Protein AF-W6RTN1-F1 (afdb_monomer_lite)

Sequence (78 aa):
MTEAEKVAQARSLLDTPLFHVLWDEMEKAAIDACIFADPKDDEKRHAYAAEARAIKNFRSKLKALVSEANTQRKGAPA

Structure (mmCIF, N/CA/C/O backbone):
data_AF-W6RTN1-F1
#
_entry.id   AF-W6RTN1-F1
#
loop_
_atom_site.group_PDB
_atom_site.id
_atom_site.type_symbol
_atom_site.label_atom_id
_atom_site.label_alt_id
_atom_site.label_comp_id
_atom_site.label_asym_id
_atom_site.label_entity_id
_atom_site.label_seq_id
_atom_site.pdbx_PDB_ins_code
_atom_site.Cartn_x
_atom_site.Cartn_y
_atom_site.Cartn_z
_atom_site.occupancy
_atom_site.B_iso_or_equiv
_atom_site.auth_seq_id
_atom_site.auth_comp_id
_atom_site.auth_asym_id
_atom_site.auth_atom_id
_atom_site.pdbx_PDB_model_num
ATOM 1 N N . MET A 1 1 ? -14.392 15.302 8.236 1.00 81.12 1 MET A N 1
ATOM 2 C CA . MET A 1 1 ? -14.270 13.947 8.800 1.00 81.12 1 MET A CA 1
ATOM 3 C C . MET A 1 1 ? -13.777 14.085 10.227 1.00 81.12 1 MET A C 1
ATOM 5 O O . MET A 1 1 ? -12.730 14.689 10.429 1.00 81.12 1 MET A O 1
ATOM 9 N N . THR A 1 2 ? -14.547 13.616 11.200 1.00 95.06 2 THR A N 1
ATOM 10 C CA . THR A 1 2 ? -14.135 13.539 12.608 1.00 95.06 2 THR A CA 1
ATOM 11 C C . THR A 1 2 ? -13.035 12.485 12.782 1.00 95.06 2 THR A C 1
ATOM 13 O O . THR A 1 2 ? -12.870 11.608 11.931 1.00 95.06 2 THR A O 1
ATOM 16 N N . GLU A 1 3 ? -12.281 12.524 13.885 1.00 92.50 3 GLU A N 1
ATOM 17 C CA . GLU A 1 3 ? -11.267 11.488 14.151 1.00 92.50 3 GLU A CA 1
ATOM 18 C C . GLU A 1 3 ? -11.899 10.091 14.282 1.00 92.50 3 GLU A C 1
ATOM 20 O O . GLU A 1 3 ? -11.340 9.108 13.798 1.00 92.50 3 GLU A O 1
ATOM 25 N N . ALA A 1 4 ? -13.114 9.996 14.833 1.00 92.50 4 ALA A N 1
ATOM 26 C CA . ALA A 1 4 ? 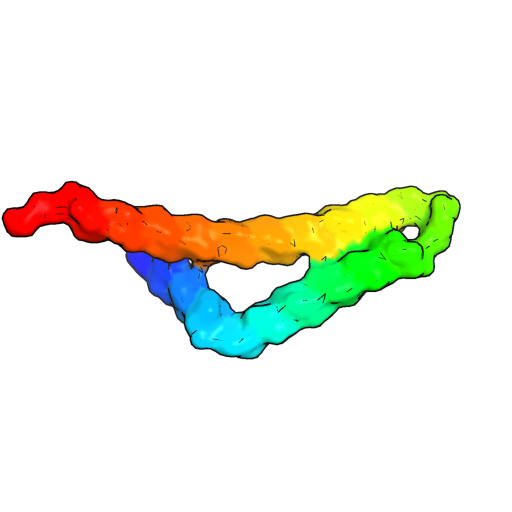-13.853 8.737 14.905 1.00 92.50 4 ALA A CA 1
ATOM 27 C C . ALA A 1 4 ? -14.219 8.196 13.510 1.00 92.50 4 ALA A C 1
ATOM 29 O O . ALA A 1 4 ? -14.010 7.014 13.235 1.00 92.50 4 ALA A O 1
ATOM 30 N N . GLU A 1 5 ? -14.707 9.057 12.610 1.00 96.19 5 GLU A N 1
ATOM 31 C CA . GLU A 1 5 ? -15.002 8.687 11.218 1.00 96.19 5 GLU A CA 1
ATOM 32 C C . GLU A 1 5 ? -13.735 8.265 10.465 1.00 96.19 5 GLU A C 1
ATOM 34 O O . GLU A 1 5 ? -13.748 7.282 9.727 1.00 96.19 5 GLU A O 1
ATOM 39 N N . LYS A 1 6 ? -12.619 8.963 10.691 1.00 96.12 6 LYS A N 1
ATOM 40 C CA . LYS A 1 6 ? -11.320 8.664 10.076 1.00 96.12 6 LYS A CA 1
ATOM 41 C C . LYS A 1 6 ? -10.794 7.292 10.480 1.00 96.12 6 LYS A C 1
ATOM 43 O O . LYS A 1 6 ? -10.351 6.530 9.624 1.00 96.12 6 LYS A O 1
ATOM 48 N N . VAL A 1 7 ? -10.873 6.958 11.766 1.00 96.69 7 VAL A N 1
ATOM 49 C CA . VAL A 1 7 ? -10.493 5.635 12.282 1.00 96.69 7 VAL A CA 1
ATOM 50 C C . VAL A 1 7 ? -11.426 4.552 11.741 1.00 96.69 7 VAL A C 1
ATOM 52 O O . VAL A 1 7 ? -10.949 3.487 11.352 1.00 96.69 7 VAL A O 1
ATOM 55 N N . ALA A 1 8 ? -12.736 4.814 11.678 1.00 96.62 8 ALA A N 1
ATOM 56 C CA . ALA A 1 8 ? -13.710 3.869 11.135 1.00 96.62 8 ALA A CA 1
ATOM 57 C C . ALA A 1 8 ? -13.447 3.565 9.651 1.00 96.62 8 ALA A C 1
ATOM 59 O O . ALA A 1 8 ? -13.426 2.401 9.256 1.00 96.62 8 ALA A O 1
ATOM 60 N N . GLN A 1 9 ? -13.170 4.589 8.840 1.00 97.62 9 GLN A N 1
ATOM 61 C CA . GLN A 1 9 ? -12.822 4.405 7.431 1.00 97.62 9 GLN A CA 1
ATOM 62 C C . GLN A 1 9 ? -11.471 3.702 7.262 1.00 97.62 9 GLN A C 1
ATOM 64 O O . GLN A 1 9 ? -11.368 2.778 6.459 1.00 97.62 9 GLN A O 1
ATOM 69 N N . ALA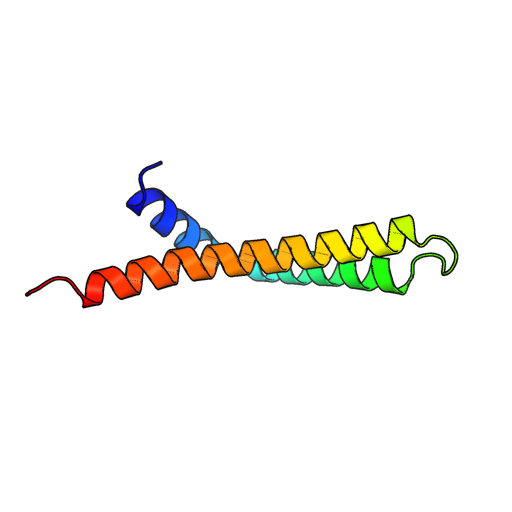 A 1 10 ? -10.452 4.064 8.050 1.00 97.62 10 ALA A N 1
ATOM 70 C CA . ALA A 1 10 ? -9.163 3.372 8.024 1.00 97.62 10 ALA A CA 1
ATOM 71 C C . ALA A 1 10 ? -9.302 1.883 8.377 1.00 97.62 10 ALA A C 1
ATOM 73 O O . ALA A 1 10 ? -8.670 1.040 7.742 1.00 97.62 10 ALA A O 1
ATOM 74 N N . ARG A 1 11 ? -10.160 1.552 9.350 1.00 96.94 11 ARG A N 1
ATOM 75 C CA . ARG A 1 11 ? -10.477 0.168 9.708 1.00 96.94 11 ARG A CA 1
ATOM 76 C C . ARG A 1 11 ? -11.216 -0.552 8.577 1.00 96.94 11 ARG A C 1
ATOM 78 O O . A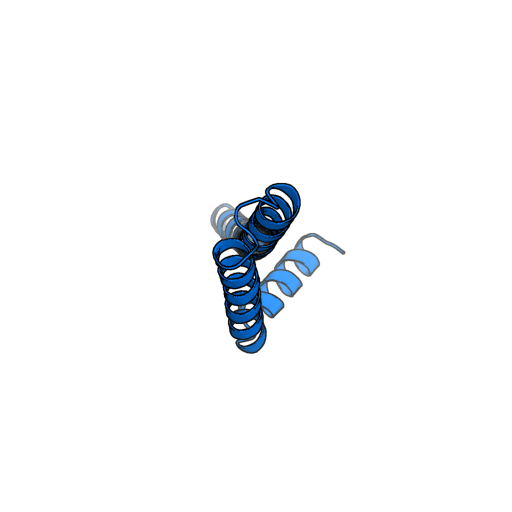RG A 1 11 ? -10.799 -1.638 8.217 1.00 96.94 11 ARG A O 1
ATOM 85 N N . SER A 1 12 ? -12.203 0.081 7.942 1.00 97.81 12 SER A N 1
ATOM 86 C CA . SER A 1 12 ? -12.902 -0.487 6.775 1.00 97.81 12 SER A CA 1
ATOM 87 C C . SER A 1 12 ? -11.947 -0.851 5.627 1.00 97.81 12 SER A C 1
ATOM 89 O O . SER A 1 12 ? -12.033 -1.943 5.063 1.00 97.81 12 SER A O 1
ATOM 91 N N . LEU A 1 13 ? -10.975 0.020 5.326 1.00 97.75 13 LEU A N 1
ATOM 92 C CA . LEU A 1 13 ? -9.949 -0.265 4.317 1.00 97.75 13 LEU A CA 1
ATOM 93 C C . LEU A 1 13 ? -9.058 -1.452 4.710 1.00 97.75 13 LEU A C 1
ATOM 95 O O . LEU A 1 13 ? -8.676 -2.236 3.848 1.00 97.75 13 LEU A O 1
ATOM 99 N N . LEU A 1 14 ? -8.716 -1.580 5.995 1.00 97.62 14 LEU A N 1
ATOM 100 C CA . LEU A 1 14 ? -7.894 -2.680 6.510 1.00 97.62 14 LEU A CA 1
ATOM 101 C C . LEU A 1 14 ? -8.665 -3.997 6.661 1.00 97.62 14 LEU A C 1
ATOM 103 O O . LEU A 1 14 ? -8.048 -5.048 6.589 1.00 97.62 14 LEU A O 1
ATOM 107 N N . ASP A 1 15 ? -9.978 -3.955 6.864 1.00 97.38 15 ASP A N 1
ATOM 108 C CA . ASP A 1 15 ? -10.811 -5.152 7.028 1.00 97.38 15 ASP A CA 1
ATOM 109 C C . ASP A 1 15 ? -11.271 -5.726 5.675 1.00 97.38 15 ASP A C 1
ATOM 111 O O . ASP A 1 15 ? -11.799 -6.834 5.612 1.00 97.38 15 ASP A O 1
ATOM 115 N N . THR A 1 16 ? -11.066 -4.989 4.579 1.00 98.12 16 THR A N 1
ATOM 116 C CA . THR A 1 16 ? -11.451 -5.398 3.223 1.00 98.12 16 THR A CA 1
ATOM 117 C C . THR A 1 16 ? -10.301 -6.157 2.539 1.00 98.12 16 THR A C 1
ATOM 119 O O . THR A 1 16 ? -9.300 -5.536 2.165 1.00 98.12 16 THR A O 1
ATOM 122 N N . PRO A 1 17 ? -10.432 -7.475 2.271 1.00 97.75 17 PRO A N 1
ATOM 123 C CA . PRO A 1 17 ? -9.334 -8.288 1.735 1.00 97.75 17 PRO A CA 1
ATOM 124 C C . PRO A 1 17 ? -8.803 -7.821 0.377 1.00 97.75 17 PRO A C 1
ATOM 126 O O . PRO A 1 17 ? -7.605 -7.915 0.121 1.00 97.75 17 PRO A O 1
ATOM 129 N N . LEU A 1 18 ? -9.675 -7.273 -0.477 1.00 98.12 18 LEU A N 1
ATOM 130 C CA . LEU A 1 18 ? -9.285 -6.766 -1.793 1.00 98.12 18 LEU A CA 1
ATOM 131 C C . LEU A 1 18 ? -8.203 -5.683 -1.694 1.00 98.12 18 LEU A C 1
ATOM 133 O O . LEU A 1 18 ? -7.273 -5.691 -2.492 1.00 98.12 18 LEU A O 1
ATOM 137 N N . PHE A 1 19 ? -8.267 -4.784 -0.706 1.00 97.75 19 PHE A N 1
ATOM 138 C CA . PHE A 1 19 ? -7.245 -3.742 -0.576 1.00 97.75 19 PHE A CA 1
ATOM 139 C C . PHE A 1 19 ? -5.875 -4.309 -0.205 1.00 97.75 19 PHE A C 1
ATOM 141 O O . PHE A 1 19 ? -4.867 -3.760 -0.637 1.00 97.75 19 PHE A O 1
ATOM 148 N N . HIS A 1 20 ? -5.807 -5.427 0.525 1.00 97.06 20 HIS A N 1
ATOM 149 C CA . HIS A 1 20 ? -4.535 -6.109 0.764 1.00 97.06 20 HIS A CA 1
ATOM 150 C C . HIS A 1 20 ? -3.929 -6.659 -0.520 1.00 97.06 20 HIS A C 1
ATOM 152 O O . HIS A 1 20 ? -2.757 -6.403 -0.771 1.00 97.06 20 HIS A O 1
ATOM 158 N N . VAL A 1 21 ? -4.740 -7.337 -1.335 1.00 98.25 21 VAL A N 1
ATOM 159 C CA . VAL A 1 21 ? -4.303 -7.853 -2.638 1.00 98.25 21 VAL A CA 1
ATOM 160 C C . VAL A 1 21 ? -3.811 -6.708 -3.519 1.00 98.25 21 VAL A C 1
ATOM 162 O O . VAL A 1 21 ? -2.695 -6.766 -4.019 1.00 98.25 21 VAL A O 1
ATOM 165 N N . LEU A 1 22 ? -4.584 -5.623 -3.623 1.00 98.38 22 LEU A N 1
ATOM 166 C CA . LEU A 1 22 ? -4.214 -4.469 -4.442 1.00 98.38 22 LEU A CA 1
ATOM 167 C C . LEU A 1 22 ? -2.924 -3.792 -3.963 1.00 98.38 22 LEU A C 1
ATOM 169 O O . LEU A 1 22 ? -2.076 -3.457 -4.785 1.00 98.38 22 LEU A O 1
ATOM 173 N N . TRP A 1 23 ? -2.733 -3.592 -2.653 1.00 97.94 23 TRP A N 1
ATOM 174 C CA . TRP A 1 23 ? -1.478 -3.022 -2.151 1.00 97.94 23 TRP A CA 1
ATOM 175 C C . TRP A 1 23 ? -0.280 -3.925 -2.438 1.00 97.94 23 TRP A C 1
ATOM 177 O O . TRP A 1 23 ? 0.761 -3.410 -2.836 1.00 97.94 23 TRP A O 1
ATOM 187 N N . ASP A 1 24 ? -0.427 -5.238 -2.261 1.00 98.19 24 ASP A N 1
ATOM 188 C CA . ASP A 1 24 ? 0.650 -6.198 -2.502 1.00 98.19 24 ASP A CA 1
ATOM 189 C C . ASP A 1 24 ? 0.991 -6.277 -4.009 1.00 98.19 24 ASP A C 1
ATOM 191 O O . ASP A 1 24 ? 2.167 -6.282 -4.375 1.00 98.19 24 ASP A O 1
ATOM 195 N N . GLU A 1 25 ? -0.012 -6.258 -4.897 1.00 98.50 25 GLU A N 1
ATOM 196 C CA . GLU A 1 25 ? 0.167 -6.210 -6.357 1.00 98.50 25 GLU A CA 1
ATOM 197 C C . GLU A 1 25 ? 0.861 -4.922 -6.814 1.00 98.50 25 GLU A C 1
ATOM 199 O O . GLU A 1 25 ? 1.815 -4.975 -7.592 1.00 98.50 25 GLU A O 1
ATOM 204 N N . MET A 1 26 ? 0.421 -3.765 -6.309 1.00 98.56 26 MET A N 1
ATOM 205 C CA . MET A 1 26 ? 1.019 -2.471 -6.645 1.00 98.56 26 MET A CA 1
ATOM 206 C C . MET A 1 26 ? 2.455 -2.353 -6.122 1.00 98.56 26 MET A C 1
ATOM 208 O O . MET A 1 26 ? 3.339 -1.898 -6.846 1.00 98.56 26 MET A O 1
ATOM 212 N N . GLU A 1 27 ? 2.710 -2.773 -4.878 1.00 98.44 27 GLU A N 1
ATOM 213 C CA . GLU A 1 27 ? 4.054 -2.747 -4.292 1.00 98.44 27 GLU A CA 1
ATOM 214 C C . GLU A 1 27 ? 4.995 -3.661 -5.083 1.00 98.44 27 GLU A C 1
ATOM 216 O O . GLU A 1 27 ? 6.101 -3.249 -5.437 1.00 98.44 27 GLU A O 1
ATOM 221 N N . LYS A 1 28 ? 4.532 -4.865 -5.441 1.00 98.50 28 LYS A N 1
ATOM 222 C CA . LYS A 1 28 ? 5.283 -5.786 -6.294 1.00 98.50 28 LYS A CA 1
ATOM 223 C C . LYS A 1 28 ? 5.577 -5.185 -7.667 1.00 98.50 28 LYS A C 1
ATOM 225 O O . LYS A 1 28 ? 6.723 -5.245 -8.103 1.00 98.50 28 LYS A O 1
ATOM 230 N N . ALA A 1 29 ? 4.588 -4.585 -8.324 1.00 98.69 29 ALA A N 1
ATOM 231 C CA . ALA A 1 29 ? 4.773 -3.970 -9.635 1.00 98.69 29 ALA A CA 1
ATOM 232 C C . ALA A 1 29 ? 5.813 -2.837 -9.598 1.00 98.69 29 ALA A C 1
ATOM 234 O O . ALA A 1 29 ? 6.689 -2.787 -10.460 1.00 98.69 29 ALA A O 1
ATOM 235 N N . ALA A 1 30 ? 5.770 -1.971 -8.580 1.00 98.62 30 ALA A N 1
ATOM 236 C CA . ALA A 1 30 ? 6.744 -0.894 -8.410 1.00 98.62 30 ALA A CA 1
ATOM 237 C C . ALA A 1 30 ? 8.158 -1.431 -8.123 1.00 98.62 30 ALA A C 1
ATOM 239 O O . ALA A 1 30 ? 9.139 -0.933 -8.675 1.00 98.62 30 ALA A O 1
ATOM 240 N N . ILE A 1 31 ? 8.285 -2.475 -7.297 1.00 98.50 31 ILE A N 1
ATOM 241 C CA . ILE A 1 31 ? 9.576 -3.123 -7.024 1.00 98.50 31 ILE A CA 1
ATOM 242 C C . ILE A 1 31 ? 10.141 -3.763 -8.294 1.00 98.50 31 ILE A C 1
ATOM 244 O O . ILE A 1 31 ? 11.299 -3.520 -8.632 1.00 98.50 31 ILE A O 1
ATOM 248 N N . ASP A 1 32 ? 9.330 -4.536 -9.016 1.00 98.62 32 ASP A N 1
ATOM 249 C CA . ASP A 1 32 ? 9.746 -5.192 -10.255 1.00 98.62 32 ASP A CA 1
ATOM 250 C C . ASP A 1 32 ? 10.169 -4.133 -11.293 1.00 98.62 32 ASP A C 1
ATOM 252 O O . ASP A 1 32 ? 11.247 -4.231 -11.880 1.00 98.62 32 ASP A O 1
ATOM 256 N N . ALA A 1 33 ? 9.397 -3.053 -11.452 1.00 98.25 33 ALA A N 1
ATOM 257 C CA . ALA A 1 33 ? 9.745 -1.945 -12.342 1.00 98.25 33 ALA A CA 1
ATOM 258 C C . ALA A 1 33 ? 11.051 -1.239 -11.934 1.00 98.25 33 ALA A C 1
ATOM 260 O O . ALA A 1 33 ? 11.850 -0.875 -12.796 1.00 98.25 33 ALA A O 1
ATOM 261 N N . CYS A 1 34 ? 11.307 -1.084 -10.632 1.00 98.25 34 CYS A N 1
ATOM 262 C CA . CYS A 1 34 ? 12.569 -0.547 -10.125 1.00 98.25 34 CYS A CA 1
ATOM 263 C C . CYS A 1 34 ? 13.763 -1.457 -10.454 1.00 98.25 34 CYS A C 1
ATOM 265 O O . CYS A 1 34 ? 14.832 -0.953 -10.798 1.00 98.25 34 CYS A O 1
ATOM 267 N N . ILE A 1 35 ? 13.601 -2.777 -10.323 1.00 97.75 35 ILE A N 1
ATOM 268 C CA . ILE A 1 35 ? 14.662 -3.767 -10.561 1.00 97.75 35 ILE A CA 1
ATOM 269 C C . ILE A 1 35 ? 14.978 -3.886 -12.056 1.00 97.75 35 ILE A C 1
ATOM 271 O O . ILE A 1 35 ? 16.147 -3.997 -12.422 1.00 97.75 35 ILE A O 1
ATOM 275 N N . PHE A 1 36 ? 13.953 -3.862 -12.912 1.00 97.81 36 PHE A N 1
ATOM 276 C CA . PHE A 1 36 ? 14.091 -4.092 -14.355 1.00 97.81 36 PHE A CA 1
ATOM 277 C C . PHE A 1 36 ? 14.218 -2.817 -15.197 1.00 97.81 36 PHE A C 1
ATOM 279 O O . PHE A 1 36 ? 14.364 -2.907 -16.417 1.00 97.81 36 PHE A O 1
ATOM 286 N N . ALA A 1 37 ? 14.157 -1.632 -14.589 1.00 97.31 37 ALA A N 1
ATOM 287 C CA . ALA A 1 37 ? 14.442 -0.385 -15.292 1.00 97.31 37 ALA A CA 1
ATOM 288 C C . ALA A 1 37 ? 15.894 -0.345 -15.800 1.00 97.31 37 ALA A C 1
ATOM 290 O O . ALA A 1 37 ? 16.785 -0.990 -15.243 1.00 97.31 37 ALA A O 1
ATOM 291 N N . ASP A 1 38 ? 16.121 0.427 -16.870 1.00 96.75 38 ASP A N 1
ATOM 292 C CA . ASP A 1 38 ? 17.444 0.569 -17.480 1.00 96.75 38 ASP A CA 1
ATOM 293 C C . ASP A 1 38 ? 18.479 0.963 -16.402 1.00 96.75 38 ASP A C 1
ATOM 295 O O . ASP A 1 38 ? 18.259 1.929 -15.658 1.00 96.75 38 ASP A O 1
ATOM 299 N N . PRO A 1 39 ? 19.614 0.245 -16.288 1.00 93.81 39 PRO A N 1
ATOM 300 C CA . PRO A 1 39 ? 20.668 0.570 -15.330 1.00 93.81 39 PRO A CA 1
ATOM 301 C C . PRO A 1 39 ? 21.246 1.984 -15.468 1.00 93.81 39 PRO A C 1
ATOM 303 O O . PRO A 1 39 ? 21.873 2.469 -14.531 1.00 93.81 39 PRO A O 1
ATOM 306 N N . LYS A 1 40 ? 21.053 2.649 -16.611 1.00 97.31 40 LYS A N 1
ATOM 307 C CA . LYS A 1 40 ? 21.478 4.035 -16.851 1.00 97.31 40 LYS A CA 1
ATOM 308 C C . LYS A 1 40 ? 20.396 5.069 -16.535 1.00 97.31 40 LYS A C 1
ATOM 310 O O . LYS A 1 40 ? 20.694 6.259 -16.528 1.00 97.31 40 LYS A O 1
ATOM 315 N N . ASP A 1 41 ? 19.161 4.636 -16.287 1.00 97.00 41 ASP A N 1
ATOM 316 C CA . ASP A 1 41 ? 18.028 5.508 -15.969 1.00 97.00 41 ASP A CA 1
ATOM 317 C C . ASP A 1 41 ? 17.778 5.530 -14.453 1.00 97.00 41 ASP A C 1
ATOM 319 O O . ASP A 1 41 ? 16.872 4.890 -13.905 1.00 97.00 41 ASP A O 1
ATOM 323 N N . ASP A 1 42 ? 18.663 6.240 -13.755 1.00 96.69 42 ASP A N 1
ATOM 324 C CA . ASP A 1 42 ? 18.635 6.370 -12.296 1.00 96.69 42 ASP A CA 1
ATOM 325 C C . ASP A 1 42 ? 17.373 7.090 -11.808 1.00 96.69 42 ASP A C 1
ATOM 327 O O . ASP A 1 42 ? 16.837 6.757 -10.747 1.00 96.69 42 ASP A O 1
ATOM 331 N N . GLU A 1 43 ? 16.875 8.048 -12.590 1.00 97.81 43 GLU A N 1
ATOM 332 C CA . GLU A 1 43 ? 15.679 8.822 -12.268 1.00 97.81 43 GLU A CA 1
ATOM 333 C C . GLU A 1 43 ? 14.447 7.917 -12.217 1.00 97.81 43 GLU A C 1
ATOM 335 O O . GLU A 1 43 ? 13.703 7.922 -11.230 1.00 97.81 43 GLU A O 1
ATOM 340 N N . LYS A 1 44 ? 14.275 7.060 -13.227 1.00 96.44 44 LYS A N 1
ATOM 341 C CA . LYS A 1 44 ? 13.161 6.117 -13.284 1.00 96.44 44 LYS A CA 1
ATOM 342 C C . LYS A 1 44 ? 13.237 5.056 -12.187 1.00 96.44 44 LYS A C 1
ATOM 344 O O . LYS A 1 44 ? 12.220 4.764 -11.554 1.00 96.44 44 LYS A O 1
ATOM 349 N N . ARG A 1 45 ? 14.431 4.529 -11.880 1.00 97.81 45 ARG A N 1
ATOM 350 C CA . ARG A 1 45 ? 14.616 3.623 -10.727 1.00 97.81 45 ARG A CA 1
ATOM 351 C C . ARG A 1 45 ? 14.252 4.304 -9.414 1.00 97.81 45 ARG A C 1
ATOM 353 O O . ARG A 1 45 ? 13.537 3.729 -8.594 1.00 97.81 45 ARG A O 1
ATOM 360 N N . HIS A 1 46 ? 14.702 5.541 -9.217 1.00 98.19 46 HIS A N 1
ATOM 361 C CA . HIS A 1 46 ? 14.385 6.297 -8.013 1.00 98.19 46 HIS A CA 1
ATOM 362 C C . HIS A 1 46 ? 12.875 6.557 -7.875 1.00 98.19 46 HIS A C 1
ATOM 364 O O . HIS A 1 46 ? 12.337 6.412 -6.772 1.00 98.19 46 HIS A O 1
ATOM 370 N N . ALA A 1 47 ? 12.186 6.873 -8.976 1.00 98.44 47 ALA A N 1
ATOM 371 C CA . ALA A 1 47 ? 10.738 7.068 -9.002 1.00 98.44 47 ALA A CA 1
ATOM 372 C C . ALA A 1 47 ? 9.974 5.799 -8.584 1.00 98.44 47 ALA A C 1
ATOM 374 O O . ALA A 1 47 ? 9.161 5.858 -7.661 1.00 98.44 47 ALA A O 1
ATOM 375 N N . TYR A 1 48 ? 10.293 4.638 -9.163 1.00 98.50 48 TYR A N 1
ATOM 376 C CA . TYR A 1 48 ? 9.653 3.372 -8.782 1.00 98.50 48 TYR A CA 1
ATOM 377 C C . TYR A 1 48 ? 9.952 2.965 -7.333 1.00 98.50 48 TYR A C 1
ATOM 379 O O . TYR A 1 48 ? 9.063 2.532 -6.596 1.00 98.50 48 TYR A O 1
ATOM 387 N N . ALA A 1 49 ? 11.183 3.186 -6.861 1.00 98.44 49 ALA A N 1
ATOM 388 C CA . ALA A 1 49 ? 11.519 2.971 -5.456 1.00 98.44 49 ALA A CA 1
ATOM 389 C C . ALA A 1 49 ? 10.738 3.911 -4.516 1.00 98.44 49 ALA A C 1
ATOM 391 O O . ALA A 1 49 ? 10.450 3.553 -3.371 1.00 98.44 49 ALA A O 1
ATOM 392 N N . ALA A 1 50 ? 10.438 5.141 -4.943 1.00 98.56 50 ALA A N 1
ATOM 393 C CA . ALA A 1 50 ? 9.612 6.077 -4.181 1.00 98.56 50 ALA A CA 1
ATOM 394 C C . ALA A 1 50 ? 8.141 5.638 -4.142 1.00 98.56 50 ALA A C 1
ATOM 396 O O . ALA A 1 50 ? 7.519 5.722 -3.084 1.00 98.56 50 ALA A O 1
ATOM 397 N N . GLU A 1 51 ? 7.615 5.109 -5.245 1.00 98.44 51 GLU A N 1
ATOM 398 C CA . GLU A 1 51 ? 6.259 4.561 -5.327 1.00 98.44 51 GLU A CA 1
ATOM 399 C C . GLU A 1 51 ? 6.059 3.372 -4.376 1.00 98.44 51 GLU A C 1
ATOM 401 O O . GLU A 1 51 ? 5.152 3.400 -3.540 1.00 98.44 51 GLU A O 1
ATOM 406 N N . ALA A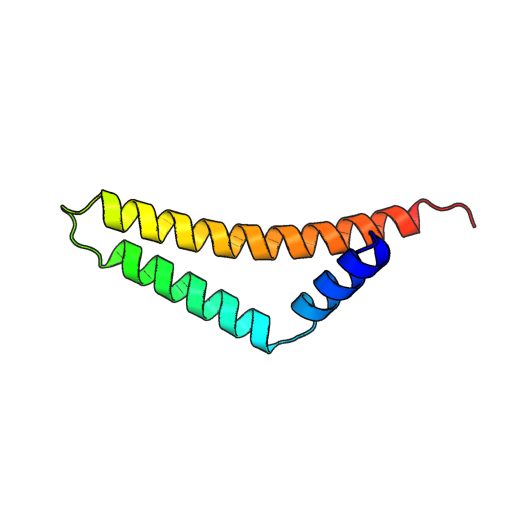 1 52 ? 6.963 2.385 -4.399 1.00 98.56 52 ALA A N 1
ATOM 407 C CA . ALA A 1 52 ? 6.917 1.247 -3.475 1.00 98.56 52 ALA A CA 1
ATOM 408 C C . ALA A 1 52 ? 6.923 1.709 -2.003 1.00 98.56 52 ALA A C 1
ATOM 410 O O . ALA A 1 52 ? 6.120 1.262 -1.177 1.00 98.56 52 ALA A O 1
ATOM 411 N N . ARG A 1 53 ? 7.779 2.689 -1.671 1.00 98.44 53 ARG A N 1
ATOM 412 C CA . ARG A 1 53 ? 7.808 3.310 -0.336 1.00 98.44 53 ARG A CA 1
ATOM 413 C C . ARG A 1 53 ? 6.491 4.007 0.009 1.00 98.44 53 ARG A C 1
ATOM 415 O O . ARG A 1 53 ? 6.039 3.900 1.148 1.00 98.44 53 ARG A O 1
ATOM 422 N N . ALA A 1 54 ? 5.873 4.715 -0.933 1.00 98.62 54 ALA A N 1
ATOM 423 C CA . ALA A 1 54 ? 4.612 5.416 -0.711 1.00 98.62 54 ALA A CA 1
ATOM 424 C C . ALA A 1 54 ? 3.469 4.443 -0.380 1.00 98.62 54 ALA A C 1
ATOM 426 O O . ALA A 1 54 ? 2.737 4.681 0.584 1.00 98.62 54 ALA A O 1
ATOM 427 N N . ILE A 1 55 ? 3.370 3.319 -1.097 1.00 98.31 55 ILE A N 1
ATOM 428 C CA . ILE A 1 55 ? 2.373 2.263 -0.848 1.00 98.31 55 ILE A CA 1
ATOM 429 C C . ILE A 1 55 ? 2.545 1.684 0.563 1.00 98.31 55 ILE A C 1
ATOM 431 O O . ILE A 1 55 ? 1.598 1.651 1.360 1.00 98.31 55 ILE A O 1
ATOM 435 N N . LYS A 1 56 ? 3.780 1.323 0.927 1.00 97.75 56 LYS A N 1
ATOM 436 C CA . LYS A 1 56 ? 4.099 0.798 2.2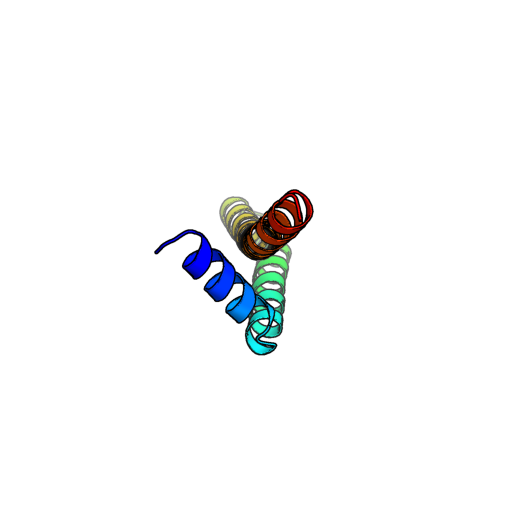61 1.00 97.75 56 LYS A CA 1
ATOM 437 C C . LYS A 1 56 ? 3.796 1.804 3.374 1.00 97.75 56 LYS A C 1
ATOM 439 O O . LYS A 1 56 ? 3.244 1.439 4.421 1.00 97.75 56 LYS A O 1
ATOM 444 N N . ASN A 1 57 ? 4.123 3.077 3.157 1.00 98.31 57 ASN A N 1
ATOM 445 C CA . ASN A 1 57 ? 3.854 4.152 4.110 1.00 98.31 57 ASN A CA 1
ATOM 446 C C . ASN A 1 57 ? 2.354 4.404 4.276 1.00 98.31 57 ASN A C 1
ATOM 448 O O . ASN A 1 57 ? 1.891 4.594 5.400 1.00 98.31 57 ASN A O 1
ATOM 452 N N . PHE A 1 58 ? 1.582 4.353 3.190 1.00 98.12 58 PHE A N 1
ATOM 453 C CA . PHE A 1 58 ? 0.130 4.479 3.238 1.00 98.12 58 PHE A CA 1
ATOM 454 C C . PHE A 1 58 ? -0.498 3.373 4.095 1.00 98.12 58 PHE A C 1
ATOM 456 O O . PHE A 1 58 ? -1.203 3.671 5.063 1.00 98.12 58 PHE A O 1
ATOM 463 N N . ARG A 1 59 ? -0.157 2.104 3.830 1.00 97.25 59 ARG A N 1
ATOM 464 C CA . ARG A 1 59 ? -0.644 0.963 4.625 1.00 97.25 59 ARG A CA 1
ATOM 465 C C . ARG A 1 59 ? -0.236 1.078 6.097 1.00 97.25 59 ARG A C 1
ATOM 467 O O . ARG A 1 59 ? -1.035 0.787 6.987 1.00 97.25 59 ARG A O 1
ATOM 474 N N . SER A 1 60 ? 0.986 1.536 6.369 1.00 97.75 60 SER A N 1
ATOM 475 C CA . SER A 1 60 ? 1.475 1.765 7.737 1.00 97.75 60 SER A CA 1
ATOM 476 C C . SER A 1 60 ? 0.707 2.880 8.450 1.00 97.75 60 SER A C 1
ATOM 478 O O . SER A 1 60 ? 0.356 2.729 9.618 1.00 97.75 60 SER A O 1
ATOM 480 N N . LYS A 1 61 ? 0.364 3.965 7.746 1.00 97.81 61 LYS A N 1
ATOM 481 C CA . LYS A 1 61 ? -0.427 5.074 8.292 1.00 97.81 61 LYS A CA 1
ATOM 482 C C . LYS A 1 61 ? -1.848 4.647 8.660 1.00 97.81 61 LYS A C 1
ATOM 484 O O . LYS A 1 61 ? -2.333 5.037 9.717 1.00 97.81 61 LYS A O 1
ATOM 489 N N . LEU A 1 62 ? -2.495 3.806 7.847 1.00 97.81 62 LEU A N 1
ATOM 490 C CA . LEU A 1 62 ? -3.802 3.227 8.193 1.00 97.81 62 LEU A CA 1
ATOM 491 C C . LEU A 1 62 ? -3.725 2.395 9.480 1.00 97.81 62 LEU A C 1
ATOM 493 O O . LEU A 1 62 ? -4.550 2.558 10.378 1.00 97.81 62 LEU A O 1
ATOM 497 N N . LYS A 1 63 ? -2.702 1.538 9.599 1.00 97.31 63 LYS A N 1
ATOM 498 C CA . LYS A 1 63 ? -2.480 0.722 10.802 1.00 97.31 63 LYS A CA 1
ATOM 499 C C . LYS A 1 63 ? -2.224 1.585 12.039 1.00 97.31 63 LYS A C 1
ATOM 501 O O . LYS A 1 63 ? -2.779 1.291 13.095 1.00 97.31 63 LYS A O 1
ATOM 506 N N . ALA A 1 64 ? -1.433 2.651 11.905 1.00 96.69 64 ALA A N 1
ATOM 507 C CA . ALA A 1 64 ? -1.157 3.589 12.991 1.00 96.69 64 ALA A CA 1
ATOM 508 C C . ALA A 1 64 ? -2.443 4.259 13.498 1.00 96.69 64 ALA A C 1
ATOM 510 O O . ALA A 1 64 ? -2.718 4.188 14.692 1.00 96.69 64 ALA A O 1
ATOM 511 N N . LE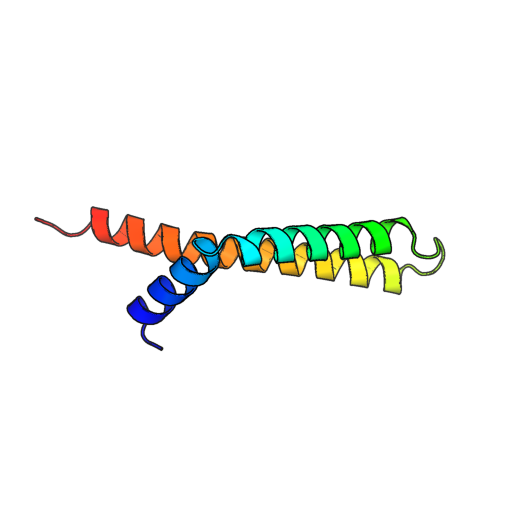U A 1 65 ? -3.291 4.773 12.595 1.00 96.19 65 LEU A N 1
ATOM 512 C CA . LEU A 1 65 ? -4.580 5.383 12.957 1.00 96.19 65 LEU A CA 1
ATOM 513 C C . LEU A 1 65 ? -5.464 4.435 13.780 1.00 96.19 65 LEU A C 1
ATOM 515 O O . LEU A 1 65 ? -6.045 4.828 14.791 1.00 96.19 65 LEU A O 1
ATOM 519 N N . VAL A 1 66 ? -5.559 3.168 13.369 1.00 96.06 66 VAL A N 1
ATOM 520 C CA . VAL A 1 66 ? -6.363 2.172 14.091 1.00 96.06 66 VAL A CA 1
ATOM 521 C C . VAL A 1 66 ? -5.718 1.777 15.424 1.00 96.06 66 VAL A C 1
ATOM 523 O O . VAL A 1 66 ? -6.426 1.569 16.411 1.00 96.06 66 VAL A O 1
ATOM 526 N N . SER A 1 67 ? -4.388 1.681 15.472 1.00 94.62 67 SER A N 1
ATOM 527 C CA . SER A 1 67 ? -3.639 1.343 16.685 1.00 94.62 67 SER A CA 1
ATOM 528 C C . SER A 1 67 ? -3.753 2.435 17.751 1.00 94.62 67 SER A C 1
ATOM 530 O O . SER A 1 67 ? -4.070 2.131 18.899 1.00 94.62 67 SER A O 1
ATOM 532 N N . GLU A 1 68 ? -3.555 3.699 17.378 1.00 91.00 68 GLU A N 1
ATOM 533 C CA . GLU A 1 68 ? -3.654 4.862 18.271 1.00 91.00 68 GLU A CA 1
ATOM 534 C C . GLU A 1 68 ? -5.059 5.008 18.874 1.00 91.00 68 GLU A C 1
ATOM 536 O O . GLU A 1 68 ? -5.218 5.265 20.066 1.00 91.00 68 GLU A O 1
ATOM 541 N N . ALA A 1 69 ? -6.107 4.752 18.090 1.00 88.25 69 ALA A N 1
ATOM 542 C CA . ALA A 1 69 ? -7.474 4.764 18.607 1.00 88.25 69 ALA A CA 1
ATOM 543 C C . ALA A 1 69 ? -7.736 3.639 19.626 1.00 88.25 69 ALA A C 1
ATOM 545 O O . ALA A 1 69 ? -8.485 3.812 20.591 1.00 88.25 69 ALA A O 1
ATOM 546 N N . ASN A 1 70 ? -7.120 2.469 19.431 1.00 84.38 70 ASN A N 1
ATOM 547 C CA . ASN A 1 70 ? -7.243 1.351 20.364 1.00 84.38 70 ASN A CA 1
ATOM 548 C C . ASN A 1 70 ? -6.479 1.600 21.676 1.00 84.38 70 ASN A C 1
ATOM 550 O O . ASN A 1 70 ? -6.933 1.144 22.726 1.00 84.38 70 ASN A O 1
ATOM 554 N N . THR A 1 71 ? -5.345 2.310 21.646 1.00 82.75 71 THR A N 1
ATOM 555 C CA . THR A 1 71 ? -4.598 2.660 22.867 1.00 82.75 71 THR A CA 1
ATOM 556 C C . THR A 1 71 ? -5.328 3.720 23.689 1.00 82.75 71 THR A C 1
ATOM 558 O O . THR A 1 71 ? -5.432 3.558 24.903 1.00 82.75 71 THR A O 1
ATOM 561 N N . GLN A 1 72 ? -5.927 4.732 23.050 1.00 73.12 72 GLN A N 1
ATOM 562 C CA . GLN A 1 72 ? -6.740 5.750 23.733 1.00 73.12 72 GLN A CA 1
ATOM 563 C C . GLN A 1 72 ? -7.926 5.147 24.503 1.00 73.12 72 GLN A C 1
ATOM 565 O O . GLN A 1 72 ? -8.199 5.556 25.629 1.00 73.12 72 GLN A O 1
ATOM 570 N N . ARG A 1 73 ? -8.591 4.118 23.957 1.00 65.06 73 ARG A N 1
ATOM 571 C CA . ARG A 1 73 ? -9.692 3.417 24.650 1.00 65.06 73 ARG A CA 1
ATOM 572 C C . ARG A 1 73 ? -9.260 2.678 25.917 1.00 65.06 73 ARG A C 1
ATOM 574 O O . ARG A 1 73 ? -10.070 2.532 26.821 1.00 65.06 73 ARG A O 1
ATOM 581 N N . LYS A 1 74 ? -8.009 2.212 25.996 1.00 63.84 74 LYS A N 1
ATOM 582 C CA . LYS A 1 74 ? -7.483 1.523 27.189 1.00 63.84 74 LYS A CA 1
ATOM 583 C C . LYS A 1 74 ? -7.114 2.479 28.331 1.00 63.84 74 LYS A C 1
ATOM 585 O O . LYS A 1 74 ? -6.920 2.011 29.445 1.00 63.84 74 LYS A O 1
ATOM 590 N N . GLY A 1 75 ? -6.988 3.780 28.058 1.00 58.88 75 GLY A N 1
ATOM 591 C CA . GLY A 1 75 ? -6.611 4.801 29.043 1.00 58.88 75 GLY A CA 1
ATOM 592 C C . GLY A 1 75 ? -7.778 5.592 29.641 1.00 58.88 75 GLY A C 1
ATOM 593 O O . GLY A 1 75 ? -7.536 6.465 30.470 1.00 58.88 75 GLY A O 1
ATOM 594 N N . ALA A 1 76 ? -9.023 5.331 29.229 1.00 51.34 76 ALA A N 1
ATOM 595 C CA . ALA A 1 76 ? -10.194 5.982 29.811 1.00 51.34 76 ALA A CA 1
ATOM 596 C C . ALA A 1 76 ? -10.555 5.309 31.155 1.00 51.34 76 ALA A C 1
ATOM 598 O O . ALA A 1 76 ? -10.648 4.079 31.185 1.00 51.34 76 ALA A O 1
ATOM 599 N N . PRO A 1 77 ? -10.730 6.065 32.260 1.00 53.34 77 PRO A N 1
ATOM 600 C CA . PRO A 1 77 ? -11.148 5.489 33.535 1.00 53.34 77 PRO A CA 1
ATOM 601 C C . PRO A 1 77 ? -12.557 4.888 33.411 1.00 53.34 77 PRO A C 1
ATOM 603 O O . PRO A 1 77 ? -13.392 5.419 32.677 1.00 53.34 77 PRO A O 1
ATOM 606 N N . ALA A 1 78 ? -12.752 3.752 34.086 1.00 61.09 78 ALA A N 1
ATOM 607 C CA . ALA A 1 78 ? -13.991 2.972 34.115 1.00 61.09 78 ALA A CA 1
ATOM 608 C C . ALA A 1 78 ? -15.140 3.697 34.828 1.00 61.09 78 ALA A C 1
ATOM 610 O O . ALA A 1 78 ? -14.852 4.479 35.764 1.00 61.09 78 ALA A O 1
#

Foldseek 3Di:
DDLVVLLVVLVVCVVDVVNVVVLVVQLVVLVVQLVPPDPVCVVSNVVSVVSNVVSVVVNVVSVVSNVVVVVVVVPDDD

Secondary structure (DSSP, 8-state):
--HHHHHHHHHHHHH-HHHHHHHHHHHHHHHHHHHHS-TT-HHHHHHHHHHHHHHHHHHHHHHHHHHHHHHHHHTS--

Organism: NCBI:txid348824

Radius of gyration: 17.06 Å; chains: 1; bounding box: 36×22×52 Å

pLDDT: mean 93.41, std 10.9, range [51.34, 98.69]